Protein AF-A0A842M6F9-F1 (afdb_monomer_lite)

Structure (mmCIF, N/CA/C/O backbone):
data_AF-A0A842M6F9-F1
#
_entry.id   AF-A0A842M6F9-F1
#
loop_
_atom_site.group_PDB
_atom_site.id
_atom_site.type_symbol
_atom_site.label_atom_id
_atom_site.label_alt_id
_atom_site.label_comp_id
_atom_site.label_asym_id
_atom_site.label_entity_id
_atom_site.label_seq_id
_atom_site.pdbx_PDB_ins_code
_atom_site.Cartn_x
_atom_site.Cartn_y
_atom_site.Cartn_z
_atom_site.occupancy
_atom_site.B_iso_or_equiv
_atom_site.auth_seq_id
_atom_site.auth_comp_id
_atom_site.auth_asym_id
_atom_site.auth_atom_id
_atom_site.pdbx_PDB_model_num
ATOM 1 N N . LEU A 1 1 ? 30.323 15.264 -25.921 1.00 55.12 1 LEU A N 1
ATOM 2 C CA . LEU A 1 1 ? 29.868 16.015 -24.723 1.00 55.12 1 LEU A CA 1
ATOM 3 C C . LEU A 1 1 ? 28.364 15.760 -24.513 1.00 55.12 1 LEU A C 1
ATOM 5 O O . LEU A 1 1 ? 27.584 16.699 -24.533 1.00 55.12 1 LEU A O 1
ATOM 9 N N . SER A 1 2 ? 27.938 14.495 -24.388 1.00 64.31 2 SER A N 1
ATOM 10 C CA . SER A 1 2 ? 26.522 14.097 -24.573 1.00 64.31 2 SER A CA 1
ATOM 11 C C . SER A 1 2 ? 25.934 13.186 -23.490 1.00 64.31 2 SER A C 1
ATOM 13 O O . SER A 1 2 ? 24.720 13.013 -23.460 1.00 64.31 2 SER A O 1
ATOM 15 N N . ASP A 1 3 ? 26.742 12.645 -22.573 1.00 69.75 3 ASP A N 1
ATOM 16 C CA . ASP A 1 3 ? 26.308 11.493 -21.758 1.00 69.75 3 ASP A CA 1
ATOM 17 C C . ASP A 1 3 ? 26.227 11.758 -20.251 1.00 69.75 3 ASP A C 1
ATOM 19 O O . ASP A 1 3 ? 26.151 10.837 -19.445 1.00 69.75 3 ASP A O 1
ATOM 23 N N . ARG A 1 4 ? 26.181 13.028 -19.836 1.00 76.50 4 ARG A N 1
ATOM 24 C CA . ARG A 1 4 ? 25.867 13.384 -18.443 1.00 76.50 4 ARG A CA 1
ATOM 25 C C . ARG A 1 4 ? 24.367 13.626 -18.302 1.00 76.50 4 ARG A C 1
ATOM 27 O O . ARG A 1 4 ? 23.926 14.768 -18.209 1.00 76.50 4 ARG A O 1
ATOM 34 N N . LYS A 1 5 ? 23.581 12.547 -18.332 1.00 84.94 5 LYS A N 1
ATOM 35 C CA . LYS A 1 5 ? 22.138 12.587 -18.056 1.00 84.94 5 LYS A CA 1
ATOM 36 C C . LYS A 1 5 ? 21.880 12.154 -16.619 1.00 84.94 5 LYS A C 1
ATOM 38 O O . LYS A 1 5 ? 22.394 11.140 -16.160 1.00 84.94 5 LYS A O 1
ATOM 43 N N . ALA A 1 6 ? 21.093 12.946 -15.900 1.00 89.06 6 ALA A N 1
ATOM 44 C CA . ALA A 1 6 ? 20.637 12.569 -14.573 1.00 89.06 6 ALA A CA 1
ATOM 45 C C . ALA A 1 6 ? 19.560 11.484 -14.698 1.00 89.06 6 ALA A C 1
ATOM 47 O O . ALA A 1 6 ? 18.605 11.634 -15.461 1.00 89.06 6 ALA A O 1
ATOM 48 N N . HIS A 1 7 ? 19.701 10.412 -13.923 1.00 90.31 7 HIS A N 1
ATOM 49 C CA . HIS A 1 7 ? 18.722 9.335 -13.842 1.00 90.31 7 HIS A CA 1
ATOM 50 C C . HIS A 1 7 ? 18.098 9.314 -12.445 1.00 90.31 7 HIS A C 1
ATOM 52 O O . HIS A 1 7 ? 18.790 9.498 -11.444 1.00 90.31 7 HIS A O 1
ATOM 58 N N . LYS A 1 8 ? 16.783 9.092 -12.380 1.00 94.19 8 LYS A N 1
ATOM 59 C CA . LYS A 1 8 ? 16.024 8.930 -11.133 1.00 94.19 8 LYS A CA 1
ATOM 60 C C . LYS A 1 8 ? 15.248 7.617 -11.155 1.00 94.19 8 LYS A C 1
ATOM 62 O O . LYS A 1 8 ? 15.003 7.066 -12.227 1.00 94.19 8 LYS A O 1
ATOM 67 N N . CYS A 1 9 ? 14.840 7.145 -9.978 1.00 95.12 9 CYS A N 1
ATOM 68 C CA . CYS A 1 9 ? 13.936 6.004 -9.859 1.00 95.12 9 CYS A CA 1
ATOM 69 C C . CYS A 1 9 ? 12.651 6.269 -10.659 1.00 95.12 9 CYS A C 1
ATOM 71 O O . CYS A 1 9 ? 12.014 7.310 -10.489 1.00 95.12 9 CYS A O 1
ATOM 73 N N . ASN A 1 10 ? 1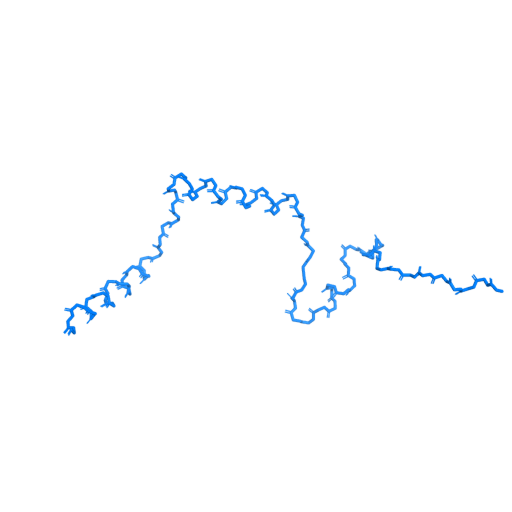2.284 5.326 -11.522 1.00 94.56 10 ASN A N 1
ATOM 74 C CA . ASN A 1 10 ? 11.067 5.366 -12.333 1.00 94.56 10 ASN A CA 1
ATOM 75 C C . ASN A 1 10 ? 9.986 4.403 -11.820 1.00 94.56 10 ASN A C 1
ATOM 77 O O . ASN A 1 10 ? 8.978 4.225 -12.489 1.00 94.56 10 ASN A O 1
ATOM 81 N N . GLN A 1 11 ? 10.212 3.777 -10.662 1.00 93.44 11 GLN A N 1
ATOM 82 C CA . GLN A 1 11 ? 9.323 2.781 -10.056 1.00 93.44 11 GLN A CA 1
ATOM 83 C C . GLN A 1 11 ? 9.100 1.511 -10.895 1.00 93.44 11 GLN A C 1
ATOM 85 O O . GLN A 1 11 ? 8.155 0.783 -10.627 1.00 93.44 11 GLN A O 1
ATOM 90 N N . CYS A 1 12 ? 10.000 1.198 -11.836 1.00 95.31 12 CYS A N 1
ATOM 91 C CA . CYS A 1 12 ? 9.942 -0.025 -12.645 1.00 95.31 12 CYS A CA 1
ATOM 92 C C . CYS A 1 12 ? 8.585 -0.221 -13.367 1.00 95.31 12 CYS A C 1
ATOM 94 O O . CYS A 1 12 ? 7.888 -1.182 -13.059 1.00 95.31 12 CYS A O 1
ATOM 96 N N . PRO A 1 13 ? 8.214 0.638 -14.335 1.00 93.50 13 PRO A N 1
ATOM 97 C CA . PRO A 1 13 ? 6.894 0.602 -14.978 1.00 93.50 13 PRO A CA 1
ATOM 98 C C . PRO A 1 13 ? 6.615 -0.689 -15.765 1.00 93.50 13 PRO A C 1
ATOM 100 O O . PRO A 1 13 ? 5.459 -1.039 -15.969 1.00 93.50 13 PRO A O 1
ATOM 103 N N . ASP A 1 14 ? 7.661 -1.398 -16.193 1.00 94.75 14 ASP A N 1
ATOM 104 C CA . ASP A 1 14 ? 7.550 -2.634 -16.978 1.00 94.75 14 ASP A CA 1
ATOM 105 C C . ASP A 1 14 ? 7.338 -3.888 -16.108 1.00 94.75 14 ASP A C 1
ATOM 107 O O . ASP A 1 14 ? 7.136 -4.985 -16.626 1.00 94.75 14 ASP A O 1
ATOM 111 N N . LEU A 1 15 ? 7.435 -3.754 -14.781 1.00 92.62 15 LEU A N 1
ATOM 112 C CA . LEU A 1 15 ? 7.276 -4.849 -13.829 1.00 92.62 15 LEU A CA 1
ATOM 113 C C . LEU A 1 15 ? 5.993 -4.658 -13.024 1.00 92.62 15 LEU A C 1
ATOM 115 O O . LEU A 1 15 ? 5.720 -3.571 -12.532 1.00 92.62 15 LEU A O 1
ATOM 119 N N . ASP A 1 16 ? 5.268 -5.752 -12.802 1.00 90.19 16 ASP A N 1
ATOM 120 C CA . ASP A 1 16 ? 4.068 -5.764 -11.953 1.00 90.19 16 ASP A CA 1
ATOM 121 C C . ASP A 1 16 ? 4.370 -5.320 -10.508 1.00 90.19 16 ASP A C 1
ATOM 123 O O . ASP A 1 16 ? 3.657 -4.524 -9.902 1.00 90.19 16 ASP A O 1
ATOM 127 N N . THR A 1 17 ? 5.504 -5.774 -9.969 1.00 90.50 17 THR A N 1
ATOM 128 C CA . THR A 1 17 ? 6.020 -5.342 -8.664 1.00 90.50 17 THR A CA 1
ATOM 129 C C . THR A 1 17 ? 7.418 -4.746 -8.812 1.00 90.50 17 THR A C 1
ATOM 131 O O . THR A 1 17 ? 8.277 -5.403 -9.415 1.00 90.50 17 THR A O 1
ATOM 134 N N . PRO A 1 18 ? 7.710 -3.580 -8.201 1.00 95.88 18 PRO A N 1
ATOM 135 C CA . PRO A 1 18 ? 9.036 -2.977 -8.244 1.00 95.88 18 PRO A CA 1
ATOM 136 C C . PRO A 1 18 ? 10.141 -3.929 -7.780 1.00 95.88 18 PRO A C 1
ATOM 138 O O . PRO A 1 18 ? 10.003 -4.637 -6.776 1.00 95.88 18 PRO A O 1
ATOM 141 N N . ALA A 1 19 ? 11.277 -3.904 -8.479 1.00 95.56 19 ALA A N 1
ATOM 142 C CA . ALA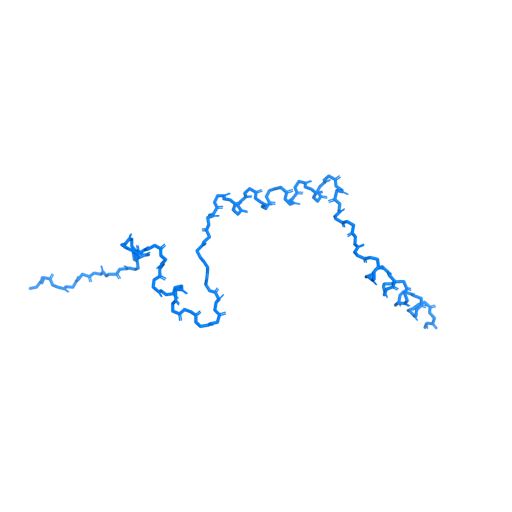 A 1 19 ? 12.383 -4.832 -8.237 1.00 95.56 19 ALA A CA 1
ATOM 143 C C . ALA A 1 19 ? 12.896 -4.787 -6.785 1.00 95.56 19 ALA A C 1
ATOM 145 O O . ALA A 1 19 ? 13.168 -5.826 -6.185 1.00 95.56 19 ALA A O 1
ATOM 146 N N . CYS A 1 20 ? 12.964 -3.592 -6.189 1.00 95.94 20 CYS A N 1
ATOM 147 C CA . CYS A 1 20 ? 13.387 -3.402 -4.800 1.00 95.94 20 CYS A CA 1
ATOM 148 C C . CYS A 1 20 ? 12.416 -4.013 -3.776 1.00 95.94 20 CYS A C 1
ATOM 150 O O . CYS A 1 20 ? 12.860 -4.510 -2.743 1.00 95.94 20 CYS A O 1
ATOM 152 N N . ILE A 1 21 ? 11.110 -4.019 -4.064 1.00 95.50 21 ILE A N 1
ATOM 153 C CA . ILE A 1 21 ? 10.090 -4.631 -3.203 1.00 95.50 21 ILE A CA 1
ATOM 154 C C . ILE A 1 21 ? 10.222 -6.152 -3.268 1.00 95.50 21 ILE A C 1
ATOM 156 O O . ILE A 1 21 ? 10.316 -6.807 -2.232 1.00 95.50 21 ILE A O 1
ATOM 160 N N . LYS A 1 22 ? 10.327 -6.709 -4.482 1.00 93.75 22 LYS A N 1
ATOM 161 C CA . LYS A 1 22 ? 10.481 -8.154 -4.703 1.00 93.75 22 LYS A CA 1
ATOM 162 C C . LYS A 1 22 ? 11.763 -8.716 -4.079 1.00 93.75 22 LYS A C 1
ATOM 164 O O . LYS A 1 22 ? 11.754 -9.825 -3.554 1.00 93.75 22 LYS A O 1
ATOM 169 N N . ALA A 1 23 ? 12.854 -7.952 -4.111 1.00 95.44 23 ALA A N 1
ATOM 170 C CA . ALA A 1 23 ? 14.137 -8.358 -3.540 1.00 95.44 23 ALA A CA 1
ATOM 171 C C . ALA A 1 23 ? 14.221 -8.206 -2.006 1.00 95.44 23 ALA A C 1
ATOM 173 O O . ALA A 1 23 ? 15.182 -8.676 -1.395 1.00 95.44 23 ALA A O 1
ATOM 174 N N . CYS A 1 24 ? 13.258 -7.539 -1.357 1.00 96.25 24 CYS A N 1
ATOM 175 C CA . CYS A 1 24 ? 13.336 -7.237 0.070 1.00 96.25 24 CYS A CA 1
ATOM 176 C C . CYS A 1 24 ? 13.127 -8.495 0.934 1.00 96.25 24 CYS A C 1
ATOM 178 O O . CYS A 1 24 ? 12.000 -8.874 1.252 1.00 96.25 24 CYS A O 1
ATOM 180 N N . SER A 1 25 ? 14.221 -9.105 1.396 1.00 95.25 25 SER A N 1
ATOM 181 C CA . SER A 1 25 ? 14.198 -10.316 2.236 1.00 95.25 25 SER A CA 1
ATOM 182 C C . SER A 1 25 ? 13.417 -10.148 3.543 1.00 95.25 25 SER A C 1
ATOM 184 O O . SER A 1 25 ? 12.730 -11.067 3.982 1.00 95.25 25 SER A O 1
ATOM 186 N N . LYS A 1 26 ? 13.483 -8.957 4.150 1.00 96.00 26 LYS A N 1
ATOM 187 C CA . LYS A 1 26 ? 12.793 -8.627 5.408 1.00 96.00 26 LYS A CA 1
ATOM 188 C C . LYS A 1 26 ? 11.345 -8.165 5.217 1.00 96.00 26 LYS A C 1
ATOM 190 O O . LYS A 1 26 ? 10.688 -7.881 6.211 1.00 96.00 26 LYS A O 1
ATOM 195 N N . ARG A 1 27 ? 10.861 -8.051 3.970 1.00 88.56 27 ARG A N 1
ATOM 196 C CA . ARG A 1 27 ? 9.510 -7.557 3.633 1.00 88.56 27 ARG A CA 1
ATOM 197 C C . ARG A 1 27 ? 9.165 -6.209 4.284 1.00 88.56 27 ARG A C 1
ATOM 199 O O . ARG A 1 27 ? 8.036 -5.974 4.694 1.00 88.56 27 ARG A O 1
ATOM 206 N N . ALA A 1 28 ? 10.151 -5.321 4.381 1.00 94.50 28 ALA A N 1
ATOM 207 C CA . ALA A 1 28 ? 9.965 -3.981 4.938 1.00 94.50 28 ALA A CA 1
ATOM 208 C C . ALA A 1 28 ? 9.278 -3.015 3.956 1.00 94.50 28 ALA A C 1
ATOM 210 O O . ALA A 1 28 ? 8.785 -1.969 4.367 1.00 94.50 28 ALA A O 1
ATOM 211 N N . LEU A 1 29 ? 9.272 -3.347 2.661 1.00 93.44 29 LEU A N 1
ATOM 212 C CA . LEU A 1 29 ? 8.667 -2.543 1.605 1.00 93.44 29 LEU A CA 1
ATOM 213 C C . LEU A 1 29 ? 7.401 -3.227 1.091 1.00 93.44 29 LEU A C 1
ATOM 215 O O . LEU A 1 29 ? 7.396 -4.438 0.871 1.00 93.44 29 LEU A O 1
ATOM 219 N N . ALA A 1 30 ? 6.360 -2.436 0.851 1.00 90.50 30 ALA A N 1
ATOM 220 C CA . ALA A 1 30 ? 5.119 -2.866 0.225 1.00 90.50 30 ALA A CA 1
ATOM 221 C C . ALA A 1 30 ? 4.644 -1.790 -0.755 1.00 90.50 30 ALA A C 1
ATOM 223 O O . ALA A 1 30 ? 4.850 -0.597 -0.518 1.00 90.50 30 ALA A O 1
ATOM 224 N N . LEU A 1 31 ? 4.016 -2.214 -1.852 1.00 90.69 31 LEU A N 1
ATOM 225 C CA . LEU A 1 31 ? 3.349 -1.305 -2.777 1.00 90.69 31 LEU A CA 1
ATOM 226 C C . LEU A 1 31 ? 1.938 -1.054 -2.241 1.00 90.69 31 LEU A C 1
ATOM 228 O O . LEU A 1 31 ? 1.178 -2.002 -2.059 1.00 90.69 31 LEU A O 1
ATOM 232 N N . ILE A 1 32 ? 1.618 0.201 -1.932 1.00 90.75 32 ILE A N 1
ATOM 233 C CA . ILE A 1 32 ? 0.354 0.576 -1.291 1.00 90.75 32 ILE A CA 1
ATOM 234 C C . ILE A 1 32 ? -0.391 1.557 -2.189 1.00 90.75 32 ILE A C 1
ATOM 236 O O . ILE A 1 32 ? 0.188 2.527 -2.673 1.00 90.75 32 ILE A O 1
ATOM 240 N N . ASP A 1 33 ? -1.687 1.312 -2.354 1.00 92.25 33 ASP A N 1
ATOM 241 C CA . ASP A 1 33 ? -2.622 2.261 -2.945 1.00 92.25 33 ASP A CA 1
ATOM 242 C C . ASP A 1 33 ? -2.961 3.347 -1.914 1.00 92.25 33 ASP A C 1
ATOM 244 O O . ASP A 1 33 ? -3.588 3.093 -0.879 1.00 92.25 33 ASP A O 1
ATOM 248 N N . THR A 1 34 ? -2.500 4.566 -2.178 1.00 92.19 34 THR A N 1
ATOM 249 C CA . THR A 1 34 ? -2.640 5.697 -1.258 1.00 92.19 34 THR A CA 1
ATOM 250 C C . THR A 1 34 ? -4.085 6.139 -1.079 1.00 92.19 34 THR A C 1
ATOM 252 O O . THR A 1 34 ? -4.436 6.613 0.003 1.00 92.19 34 THR A O 1
ATOM 255 N N . GLU A 1 35 ? -4.929 5.972 -2.098 1.00 94.25 35 GLU A N 1
ATOM 256 C CA . GLU A 1 35 ? -6.333 6.381 -2.030 1.00 94.25 35 GLU A CA 1
ATOM 257 C C . GLU A 1 35 ? -7.120 5.441 -1.120 1.00 94.25 35 GLU A C 1
ATOM 259 O O . GLU A 1 35 ? -7.843 5.892 -0.229 1.00 94.25 35 GLU A O 1
ATOM 264 N N . LYS A 1 36 ? -6.893 4.130 -1.249 1.00 94.62 36 LYS A N 1
ATOM 265 C CA . LYS A 1 36 ? -7.480 3.141 -0.332 1.00 94.62 36 LYS A CA 1
ATOM 266 C C . LYS A 1 36 ? -7.036 3.380 1.107 1.00 94.62 36 LYS A C 1
ATOM 268 O O . LYS A 1 36 ? -7.873 3.454 2.002 1.00 94.62 36 LYS A O 1
ATOM 273 N N . LEU A 1 37 ? -5.737 3.603 1.324 1.00 93.94 37 LEU A N 1
ATOM 274 C CA . LEU A 1 37 ? -5.193 3.864 2.660 1.00 93.94 37 LEU A CA 1
ATOM 275 C C . LEU A 1 37 ? -5.811 5.114 3.309 1.00 93.94 37 LEU A C 1
ATOM 277 O O . LEU A 1 37 ? -5.994 5.175 4.528 1.00 93.94 37 LEU A O 1
ATOM 281 N N . LYS A 1 38 ? -6.114 6.138 2.508 1.00 95.50 38 LYS A N 1
ATOM 282 C CA . LYS A 1 38 ? -6.769 7.359 2.979 1.00 95.50 38 LYS A CA 1
ATOM 283 C C . LYS A 1 38 ? -8.194 7.075 3.447 1.00 95.50 38 LYS A C 1
ATOM 285 O O . LYS A 1 38 ? -8.546 7.508 4.544 1.00 95.50 38 LYS A O 1
ATOM 290 N N . LEU A 1 39 ? -8.976 6.341 2.655 1.00 95.81 39 LEU A N 1
ATOM 291 C CA . LEU A 1 39 ? -10.352 5.971 2.998 1.00 95.81 39 LEU A CA 1
ATOM 292 C C . LEU A 1 39 ? -10.399 5.127 4.275 1.00 95.81 39 LEU A C 1
ATOM 294 O O . LEU A 1 39 ? -11.110 5.479 5.211 1.00 95.81 39 LEU A O 1
ATOM 298 N N . GLU A 1 40 ? -9.546 4.107 4.383 1.00 93.75 40 GLU A N 1
ATOM 299 C CA . GLU A 1 40 ? -9.458 3.265 5.583 1.00 93.75 40 GLU A CA 1
ATOM 300 C C . GLU A 1 40 ? -9.159 4.082 6.848 1.00 93.75 40 GLU A C 1
ATOM 302 O O . GLU A 1 40 ? -9.759 3.874 7.904 1.00 93.75 40 GLU A O 1
ATOM 307 N N . LYS A 1 41 ? -8.238 5.051 6.761 1.00 92.94 41 LYS A N 1
ATOM 308 C CA . LYS A 1 41 ? -7.917 5.928 7.896 1.00 92.94 41 LYS A CA 1
ATOM 309 C C . LYS A 1 41 ? -9.075 6.850 8.263 1.00 92.94 41 LYS A C 1
ATOM 311 O O . LYS A 1 41 ? -9.282 7.116 9.448 1.00 92.94 41 LYS A O 1
ATOM 316 N N . GLN A 1 42 ? -9.815 7.347 7.275 1.00 94.00 42 GLN A N 1
ATOM 317 C CA . GLN A 1 42 ? -10.998 8.171 7.513 1.00 94.00 42 GLN A CA 1
ATOM 318 C C . GLN A 1 42 ? -12.099 7.361 8.201 1.00 94.00 42 GLN A C 1
ATOM 320 O O . GLN A 1 42 ? -12.637 7.809 9.210 1.00 94.00 42 GLN A O 1
ATOM 325 N N . GLU A 1 43 ? -12.367 6.144 7.733 1.00 92.38 43 GLU A N 1
ATOM 326 C CA . GLU A 1 43 ? -13.328 5.232 8.358 1.00 92.38 43 GLU A CA 1
ATOM 327 C C . GLU A 1 43 ? -12.944 4.902 9.803 1.00 92.38 43 GLU A C 1
ATOM 329 O O . GLU A 1 43 ? -13.776 4.999 10.705 1.00 92.38 43 GLU A O 1
ATOM 334 N N . GLN A 1 44 ? -11.669 4.589 10.058 1.00 90.69 44 GLN A N 1
ATOM 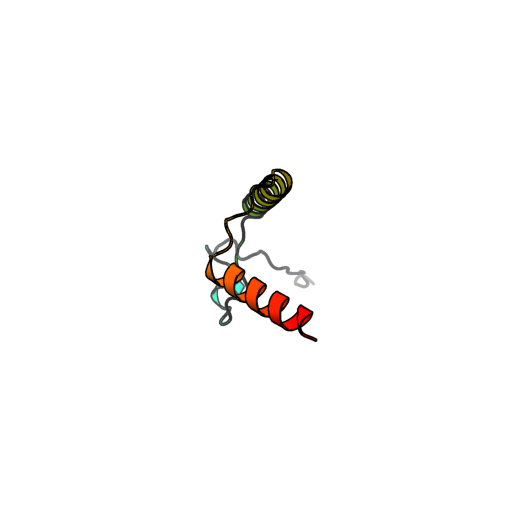335 C CA . GLN A 1 44 ? -11.162 4.350 11.414 1.00 90.69 44 GLN A CA 1
ATOM 336 C C . GLN A 1 44 ? -11.348 5.568 12.325 1.00 90.69 44 GLN A C 1
ATOM 338 O O . GLN A 1 44 ? -11.679 5.422 13.505 1.00 90.69 44 GLN A O 1
ATOM 343 N N . HIS A 1 45 ? -11.142 6.773 11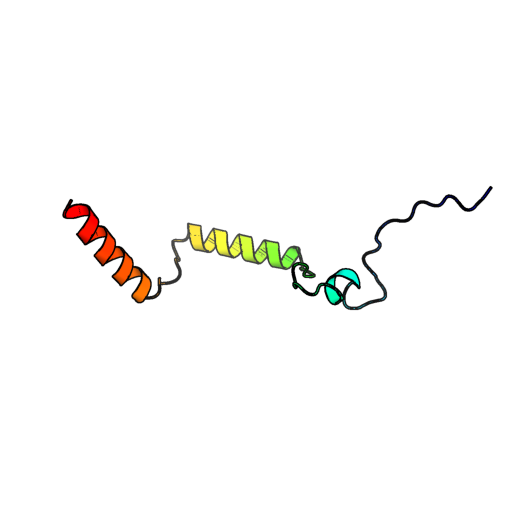.791 1.00 92.06 45 HIS A N 1
ATOM 344 C CA . HIS A 1 45 ? -11.350 8.005 12.538 1.00 92.06 45 HIS A CA 1
ATOM 345 C C . HIS A 1 45 ? -12.831 8.222 12.870 1.00 92.06 45 HIS A C 1
ATOM 347 O O . HIS A 1 45 ? -13.162 8.486 14.026 1.00 92.06 45 HIS A O 1
ATOM 353 N N . ILE A 1 46 ? -13.722 8.044 11.892 1.00 91.88 46 ILE A N 1
ATOM 354 C CA . ILE A 1 46 ? -15.173 8.165 12.080 1.00 91.88 46 ILE A CA 1
ATOM 355 C C . ILE A 1 46 ? -15.669 7.131 13.097 1.00 91.88 46 ILE A C 1
ATOM 357 O O . ILE A 1 46 ? -16.388 7.493 14.023 1.00 91.88 46 ILE A O 1
ATOM 361 N N . ALA A 1 47 ? -15.235 5.871 12.997 1.00 89.00 47 ALA A N 1
ATOM 362 C CA . ALA A 1 47 ? -15.599 4.817 13.945 1.00 89.00 47 ALA A CA 1
ATOM 363 C C . ALA A 1 47 ? -15.173 5.157 15.384 1.00 89.00 47 ALA A C 1
ATOM 365 O O . ALA A 1 47 ? -15.940 4.960 16.328 1.00 89.00 47 ALA A O 1
ATOM 366 N N . LYS A 1 48 ? -13.974 5.735 15.550 1.00 87.38 48 LYS A N 1
ATOM 367 C CA . LYS A 1 48 ? -13.484 6.214 16.849 1.00 87.38 48 LYS A CA 1
ATOM 368 C C . LYS A 1 48 ? -14.338 7.362 17.395 1.00 87.38 48 LYS A C 1
ATOM 370 O O . LYS A 1 48 ? -14.646 7.361 18.583 1.00 87.38 48 LYS A O 1
ATOM 375 N N . MET A 1 49 ? -14.728 8.313 16.545 1.00 87.25 49 MET A N 1
ATOM 376 C CA . MET A 1 49 ? -15.590 9.442 16.924 1.00 87.25 49 MET A CA 1
ATOM 377 C C . MET A 1 49 ? -17.017 9.003 17.265 1.00 87.25 49 MET A C 1
ATOM 379 O O . MET A 1 49 ? -17.620 9.539 18.187 1.00 87.25 49 MET A O 1
ATOM 383 N N . ALA A 1 50 ? -17.537 7.994 16.566 1.00 87.06 50 ALA A N 1
ATOM 384 C CA . ALA A 1 50 ? -18.854 7.415 16.809 1.00 87.06 50 ALA A CA 1
ATOM 385 C C . ALA A 1 50 ? -18.919 6.540 18.078 1.00 87.06 50 ALA A C 1
ATOM 387 O O . ALA A 1 50 ? -19.975 5.994 18.388 1.00 87.06 50 ALA A O 1
ATOM 388 N N . GLY A 1 51 ? -17.807 6.362 18.803 1.00 81.00 51 GLY A N 1
ATOM 389 C CA . GLY A 1 51 ? -17.751 5.510 19.994 1.00 81.00 51 GLY A CA 1
ATOM 390 C C . GLY A 1 51 ? -17.869 4.012 19.694 1.00 81.00 51 GLY A C 1
ATOM 391 O O . GLY A 1 51 ? -18.028 3.215 20.617 1.00 81.00 51 GLY A O 1
ATOM 392 N N . ILE A 1 52 ? -17.763 3.612 18.423 1.00 71.31 52 ILE A N 1
ATOM 393 C CA . ILE A 1 52 ? -17.812 2.214 17.989 1.00 71.31 52 ILE A CA 1
ATOM 394 C C . ILE A 1 52 ? -16.415 1.624 18.199 1.00 71.31 52 ILE A C 1
ATOM 396 O O . ILE A 1 52 ? -15.596 1.525 17.284 1.00 71.31 52 ILE A O 1
ATOM 400 N N . THR A 1 53 ? -16.094 1.275 19.443 1.00 68.19 53 THR A N 1
ATOM 401 C CA . THR A 1 53 ? -14.885 0.509 19.745 1.00 68.19 53 THR A CA 1
ATOM 402 C C . THR A 1 53 ? -15.125 -0.960 19.409 1.00 68.19 53 THR A C 1
ATOM 404 O O . THR A 1 53 ? -16.164 -1.534 19.735 1.00 68.19 53 THR A O 1
ATOM 407 N N . LYS A 1 54 ? -14.159 -1.600 18.734 1.00 66.62 54 LYS A N 1
ATOM 408 C CA . LYS A 1 54 ? -14.172 -3.063 18.597 1.00 66.62 54 LYS A CA 1
ATOM 409 C C . LYS A 1 54 ? -14.174 -3.668 20.009 1.00 66.62 54 LYS A C 1
ATOM 411 O O . LYS A 1 54 ? -13.391 -3.190 20.836 1.00 66.62 54 LYS A O 1
ATOM 416 N N . PRO A 1 55 ? -15.010 -4.682 20.297 1.00 63.38 55 PRO A N 1
ATOM 417 C CA . PRO A 1 55 ? -15.028 -5.307 21.613 1.00 63.38 55 PRO A CA 1
ATOM 418 C C . PRO A 1 55 ? -13.624 -5.823 21.940 1.00 63.38 55 PRO A C 1
ATOM 420 O O . PRO A 1 55 ? -13.030 -6.560 21.150 1.00 63.38 55 PRO A O 1
ATOM 423 N N . GLU A 1 56 ? -13.066 -5.396 23.078 1.00 67.00 56 GLU A N 1
ATOM 424 C CA . GLU A 1 56 ? -11.787 -5.936 23.535 1.00 67.00 56 GLU A CA 1
ATOM 425 C C . GLU A 1 56 ? -11.943 -7.439 23.794 1.00 67.00 56 GLU A C 1
ATOM 427 O O . GLU A 1 56 ? -12.932 -7.855 24.410 1.00 67.00 56 GLU A O 1
ATOM 432 N N . PRO A 1 57 ? -10.979 -8.272 23.363 1.00 75.81 57 PRO A N 1
ATOM 433 C CA . PRO A 1 57 ? -11.007 -9.689 23.684 1.00 75.81 57 PRO A CA 1
ATOM 434 C C . PRO A 1 57 ? -11.043 -9.862 25.208 1.00 75.81 57 PRO A C 1
ATOM 436 O O . PRO A 1 57 ? -10.265 -9.236 25.931 1.00 75.81 57 PRO A O 1
ATOM 439 N N . ALA A 1 58 ? -11.939 -10.725 25.698 1.00 71.12 58 ALA A N 1
ATOM 440 C CA . ALA A 1 58 ? -12.237 -10.902 27.127 1.00 71.12 58 ALA A CA 1
ATOM 441 C C . ALA A 1 58 ? -10.988 -11.128 28.005 1.00 71.12 58 ALA A C 1
ATOM 443 O O . ALA A 1 58 ? -10.943 -10.704 29.159 1.00 71.12 58 ALA A O 1
ATOM 444 N N . ILE A 1 59 ? -9.944 -11.731 27.432 1.00 76.81 59 ILE A N 1
ATOM 445 C CA . ILE A 1 59 ? -8.658 -12.002 28.084 1.00 76.81 59 ILE A CA 1
ATOM 446 C C . ILE A 1 59 ? -7.932 -10.701 28.476 1.00 76.81 59 ILE A C 1
ATOM 448 O O . ILE A 1 59 ? -7.385 -10.610 29.573 1.00 76.81 59 ILE A O 1
ATOM 452 N N . LEU A 1 60 ? -7.961 -9.665 27.628 1.00 73.62 60 LEU A N 1
ATOM 453 C CA . LEU A 1 60 ? -7.334 -8.374 27.940 1.00 73.62 60 LEU A CA 1
ATOM 454 C C . LEU A 1 60 ? -8.051 -7.662 29.093 1.00 73.62 60 LEU A C 1
ATOM 456 O O . LEU A 1 60 ? -7.397 -7.030 29.923 1.00 73.62 60 LEU A O 1
ATOM 460 N N . ASN A 1 61 ? -9.374 -7.806 29.184 1.00 75.94 61 ASN A N 1
ATOM 461 C CA . ASN A 1 61 ? -10.155 -7.238 30.282 1.00 75.94 61 ASN A CA 1
ATOM 462 C C . ASN A 1 61 ? -9.827 -7.906 31.625 1.00 75.94 61 ASN A C 1
ATOM 464 O O . ASN A 1 61 ? -9.590 -7.201 32.605 1.00 75.94 61 ASN A O 1
ATOM 468 N N . LEU A 1 62 ? -9.712 -9.238 31.652 1.00 77.56 62 LEU A N 1
ATOM 469 C CA . LEU A 1 62 ? -9.309 -10.000 32.842 1.00 77.56 62 LEU A CA 1
ATOM 470 C C . LEU A 1 62 ? -7.931 -9.572 33.374 1.00 77.56 62 LEU A C 1
ATOM 472 O O . LEU A 1 62 ? -7.776 -9.320 34.570 1.00 77.56 62 LEU A O 1
ATOM 476 N N . ILE A 1 63 ? -6.942 -9.406 32.491 1.00 82.62 63 ILE A N 1
ATOM 477 C CA . ILE A 1 63 ? -5.585 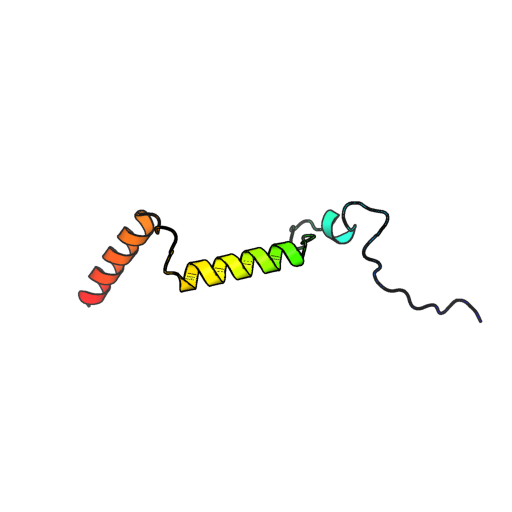-8.989 32.885 1.00 82.62 63 ILE A CA 1
ATOM 478 C C . ILE A 1 63 ? -5.577 -7.550 33.427 1.00 82.62 63 ILE A C 1
ATOM 480 O O . ILE A 1 63 ? -4.867 -7.236 34.382 1.00 82.62 63 ILE A O 1
ATOM 484 N N . LYS A 1 64 ? -6.379 -6.646 32.849 1.00 82.38 64 LYS A N 1
ATOM 485 C CA . LYS A 1 64 ? -6.490 -5.266 33.350 1.00 82.38 64 LYS A CA 1
ATOM 486 C C . LYS A 1 64 ? -7.128 -5.211 34.736 1.00 82.38 64 LYS A C 1
ATOM 488 O O . LYS A 1 64 ? -6.712 -4.395 35.558 1.00 82.38 64 LYS A O 1
ATOM 493 N N . THR A 1 65 ? -8.126 -6.054 35.005 1.00 79.56 65 THR A N 1
ATOM 494 C CA . THR A 1 65 ? -8.774 -6.101 36.322 1.00 79.56 65 THR A CA 1
ATOM 495 C C . THR A 1 65 ? -7.847 -6.622 37.411 1.00 79.56 65 THR A C 1
ATOM 497 O O . THR A 1 65 ? -7.833 -6.045 38.496 1.00 79.56 65 THR A O 1
ATOM 500 N N . THR A 1 66 ? -7.028 -7.640 37.125 1.00 80.94 66 THR A N 1
ATOM 501 C CA . THR A 1 66 ? -6.077 -8.179 38.109 1.00 80.94 66 THR A CA 1
ATOM 502 C C . THR A 1 66 ? -4.988 -7.163 38.438 1.00 80.94 66 THR A C 1
ATOM 504 O O . THR A 1 66 ? -4.767 -6.875 39.609 1.00 80.94 66 THR A O 1
ATOM 507 N N . LYS A 1 67 ? -4.404 -6.509 37.426 1.00 82.38 67 LYS A N 1
ATOM 508 C CA . LYS A 1 67 ? -3.402 -5.449 37.631 1.00 82.38 67 LYS A CA 1
ATOM 509 C C . LYS A 1 67 ? -3.932 -4.269 38.447 1.00 82.38 67 LYS A C 1
ATOM 511 O O . LYS A 1 67 ? -3.260 -3.812 39.363 1.00 82.38 67 LYS A O 1
ATOM 516 N N . LYS A 1 68 ? -5.153 -3.797 38.161 1.00 78.56 68 LYS A N 1
ATOM 517 C CA . LYS A 1 68 ? -5.786 -2.720 38.946 1.00 78.56 68 LYS A CA 1
ATOM 518 C C . LYS A 1 68 ? -6.080 -3.128 40.391 1.00 78.56 68 LYS A C 1
ATOM 520 O O . LYS A 1 68 ? -6.081 -2.266 41.264 1.00 78.56 68 LYS A O 1
ATOM 525 N N . ALA A 1 69 ? -6.385 -4.401 40.641 1.00 80.06 69 ALA A N 1
ATOM 526 C CA . ALA A 1 69 ? -6.597 -4.907 41.993 1.00 80.06 69 ALA A CA 1
ATOM 527 C C . ALA A 1 69 ? -5.278 -4.963 42.784 1.00 80.06 69 ALA A C 1
ATOM 529 O O . ALA A 1 69 ? -5.253 -4.541 43.935 1.00 80.06 69 ALA A O 1
ATOM 530 N N . GLU A 1 70 ? -4.182 -5.397 42.153 1.00 81.50 70 GLU A N 1
ATOM 531 C CA . GLU A 1 70 ? -2.836 -5.403 42.748 1.00 81.50 70 GLU A CA 1
ATOM 532 C C . GLU A 1 70 ? -2.331 -3.992 43.078 1.00 81.50 70 GLU A C 1
ATOM 534 O O . GLU A 1 70 ? -1.723 -3.773 44.122 1.00 81.50 70 GLU A O 1
ATOM 539 N N . GLU A 1 71 ? -2.597 -3.020 42.204 1.00 81.06 71 GLU A N 1
ATOM 540 C CA . GLU A 1 71 ? -2.150 -1.632 42.369 1.00 81.06 71 GLU A CA 1
ATOM 541 C C . GLU A 1 71 ? -2.855 -0.912 43.529 1.00 81.06 71 GLU A C 1
ATOM 543 O O . GLU A 1 71 ? -2.264 -0.045 44.159 1.00 81.06 71 GLU A O 1
ATOM 548 N N . LYS A 1 72 ? -4.098 -1.298 43.848 1.00 79.25 72 LYS A N 1
ATOM 549 C CA . LYS A 1 72 ? -4.870 -0.767 44.988 1.00 79.25 72 LYS A CA 1
ATOM 550 C C . LYS A 1 72 ? -4.546 -1.430 46.330 1.00 79.25 72 LYS A C 1
ATOM 552 O O . LYS A 1 72 ? -5.066 -0.995 47.353 1.00 79.25 72 LYS A O 1
ATOM 557 N N . LEU A 1 73 ? -3.772 -2.514 46.311 1.00 70.69 73 LEU A N 1
ATOM 558 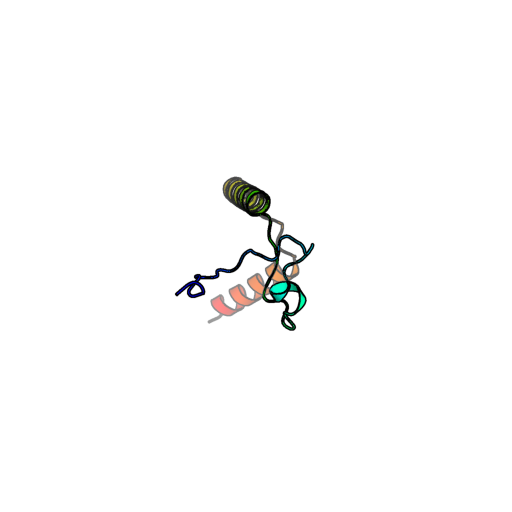C CA . LEU A 1 73 ? -3.349 -3.260 47.499 1.00 70.69 73 LEU A CA 1
ATOM 559 C C . LEU A 1 73 ? -1.963 -2.829 48.011 1.00 70.69 73 LEU A C 1
ATOM 561 O O . LEU A 1 73 ? -1.519 -3.339 49.039 1.00 70.69 73 LEU A O 1
ATOM 565 N N . LYS A 1 74 ? -1.290 -1.920 47.297 1.00 59.81 74 LYS A N 1
ATOM 566 C CA . LYS A 1 74 ? -0.065 -1.229 47.721 1.00 59.81 74 LYS A CA 1
ATOM 567 C C . LYS A 1 74 ? -0.394 0.158 48.253 1.00 59.81 74 LYS A C 1
ATOM 569 O O . LYS A 1 74 ? 0.361 0.601 49.142 1.00 59.81 74 LYS A O 1
#

Foldseek 3Di:
DPPPDDDDDPQPPVDPHRPCCVPPPPNPDDDDDPVVVVVVVVVVVVCVVVVVDDDDDVVVVVVVVVVVVVVVVD

Sequence (74 aa):
LSDRKAHKCNQCPDLDTPACIKACSKRALALIDTEKLKLEKQEQHIAKMAGITKPEPAILNLIKTTKKAEEKLK

Secondary structure (DSSP, 8-state):
------------TTSSS-HHHHT-TT-------HHHHHHHHHHHHHHHHTT-PPPPPHHHHHHHHHHHHHHTT-

pLDDT: mean 85.63, std 10.35, range [55.12, 96.25]

Radius of gyration: 24.17 Å; chains: 1; bounding box: 49×28×72 Å